Protein AF-A0A1F0N6X6-F1 (afdb_monomer)

Secondary structure (DSSP, 8-state):
----GGGSHHHHHHHHHHHHHHTT-GGGTSS-HHHHHHHHHHHHHHHHHHHHHHHHHHHHHHHHHHHHHHHTT---HHHHHHHHHHHHHHHHHHS---SSHHHHHHHHHHHHHHTHHHHHHHHHHHHHHHHHHHHHHHHHHHHH--

pLDDT: mean 88.47, std 8.14, range [41.19, 96.12]

Radius of gyration: 21.33 Å; Cα contacts (8 Å, |Δi|>4): 64; chains: 1; bounding box: 54×27×58 Å

Structure (mmCIF, N/CA/C/O backbone):
data_AF-A0A1F0N6X6-F1
#
_entry.id   AF-A0A1F0N6X6-F1
#
loop_
_atom_site.group_PDB
_atom_site.id
_atom_site.type_symbol
_atom_site.label_atom_id
_atom_site.label_alt_id
_atom_site.label_comp_id
_atom_site.label_asym_id
_atom_site.label_entity_id
_atom_site.label_seq_id
_atom_site.pdbx_PDB_ins_code
_atom_site.Cartn_x
_atom_site.Cartn_y
_atom_site.Cartn_z
_atom_site.occupancy
_atom_site.B_iso_or_equiv
_atom_site.auth_seq_id
_atom_site.auth_comp_id
_atom_site.auth_asym_id
_atom_site.auth_atom_id
_atom_site.pdbx_PDB_model_num
ATOM 1 N N . MET A 1 1 ? 8.952 -16.454 17.658 1.00 41.19 1 MET A N 1
ATOM 2 C CA . MET A 1 1 ? 9.271 -15.004 17.647 1.00 41.19 1 MET A CA 1
ATOM 3 C C . MET A 1 1 ? 7.972 -14.183 17.689 1.00 41.19 1 MET A C 1
ATOM 5 O O . MET A 1 1 ? 7.263 -14.133 16.690 1.00 41.19 1 MET A O 1
ATOM 9 N N . LYS A 1 2 ? 7.586 -13.594 18.835 1.00 48.34 2 LYS A N 1
ATOM 10 C CA . LYS A 1 2 ? 6.381 -12.736 18.931 1.00 48.34 2 LYS A CA 1
ATOM 11 C C . LYS A 1 2 ? 6.643 -11.425 18.173 1.00 48.34 2 LYS A C 1
ATOM 13 O O . LYS A 1 2 ? 7.298 -10.530 18.695 1.00 48.34 2 LYS A O 1
ATOM 18 N N . ARG A 1 3 ? 6.167 -11.309 16.927 1.00 63.66 3 ARG A N 1
ATOM 19 C CA . ARG A 1 3 ? 6.239 -10.053 16.157 1.00 63.66 3 ARG A CA 1
ATOM 20 C C . ARG A 1 3 ? 5.461 -8.965 16.903 1.00 63.66 3 ARG A C 1
ATOM 22 O O . ARG A 1 3 ? 4.288 -9.153 17.222 1.00 63.66 3 ARG A O 1
ATOM 29 N N . ASN A 1 4 ? 6.105 -7.836 17.195 1.00 76.81 4 ASN A N 1
ATOM 30 C CA . ASN A 1 4 ? 5.462 -6.721 17.888 1.00 76.81 4 ASN A CA 1
ATOM 31 C C . ASN A 1 4 ? 4.515 -5.986 16.923 1.00 76.81 4 ASN A C 1
ATOM 33 O O . ASN A 1 4 ? 4.930 -5.091 16.187 1.00 76.81 4 ASN A O 1
ATOM 37 N N . ILE A 1 5 ? 3.241 -6.392 16.921 1.00 77.38 5 ILE A N 1
ATOM 38 C CA . ILE A 1 5 ? 2.184 -5.882 16.026 1.00 77.38 5 ILE A CA 1
ATOM 39 C C . 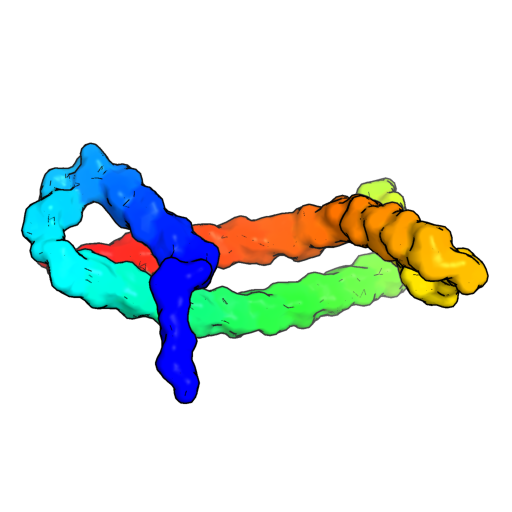ILE A 1 5 ? 2.053 -4.350 16.108 1.00 77.38 5 ILE A C 1
ATOM 41 O O . ILE A 1 5 ? 1.734 -3.704 15.112 1.00 77.38 5 ILE A O 1
ATOM 45 N N . LYS A 1 6 ? 2.403 -3.749 17.252 1.00 78.88 6 LYS A N 1
ATOM 46 C CA . LYS A 1 6 ? 2.324 -2.299 17.472 1.00 78.88 6 LYS A CA 1
ATOM 47 C C . LYS A 1 6 ? 3.259 -1.481 16.574 1.00 78.88 6 LYS A C 1
ATOM 49 O O . LYS A 1 6 ? 3.016 -0.298 16.351 1.00 78.88 6 LYS A O 1
ATOM 54 N N . LYS A 1 7 ? 4.328 -2.093 16.047 1.00 81.06 7 LYS A N 1
ATOM 55 C CA . LYS A 1 7 ? 5.279 -1.420 15.147 1.00 81.06 7 LYS A CA 1
ATOM 56 C C . LYS A 1 7 ? 4.786 -1.333 13.698 1.00 81.06 7 LYS A C 1
ATOM 58 O O . LYS A 1 7 ? 5.350 -0.568 12.925 1.00 81.06 7 LYS A O 1
ATOM 63 N N . TYR A 1 8 ? 3.755 -2.088 13.321 1.00 84.44 8 TYR A N 1
ATOM 64 C CA . TYR A 1 8 ? 3.288 -2.129 11.937 1.00 84.44 8 TYR A CA 1
ATOM 65 C C . TYR A 1 8 ? 2.472 -0.888 11.575 1.00 84.44 8 TYR A C 1
ATOM 67 O O . TYR A 1 8 ? 1.670 -0.399 12.373 1.00 84.44 8 TYR A O 1
ATOM 75 N N . TYR A 1 9 ? 2.627 -0.439 10.326 1.00 88.00 9 TYR A N 1
ATOM 76 C CA . TYR A 1 9 ? 1.877 0.685 9.762 1.00 88.00 9 TYR A CA 1
ATOM 77 C C . TYR A 1 9 ? 0.364 0.524 9.955 1.00 88.00 9 TYR A C 1
ATOM 79 O O . TYR A 1 9 ? -0.298 1.441 10.436 1.00 88.00 9 TYR A O 1
ATOM 87 N N . LEU A 1 10 ? -0.168 -0.672 9.678 1.00 90.00 10 LEU A N 1
ATOM 88 C CA . LEU A 1 10 ? -1.598 -0.949 9.795 1.00 90.00 10 LEU A CA 1
ATOM 89 C C . LEU A 1 10 ? -2.123 -0.736 11.221 1.00 90.00 10 LEU A C 1
ATOM 91 O O . LEU A 1 10 ? -3.187 -0.155 11.391 1.00 90.00 10 LEU A O 1
ATOM 95 N N . TYR A 1 11 ? -1.369 -1.141 12.248 1.00 91.38 11 TYR A N 1
ATOM 96 C CA . TYR A 1 11 ? -1.771 -0.914 13.638 1.00 91.38 11 TYR A CA 1
ATOM 97 C C . TYR A 1 11 ? -1.848 0.585 13.952 1.00 91.38 11 TYR A C 1
ATOM 99 O O . TYR A 1 11 ? -2.853 1.050 14.483 1.00 91.38 11 TYR A O 1
ATOM 107 N N . ARG A 1 12 ? -0.819 1.358 13.572 1.00 91.50 12 ARG A N 1
ATOM 108 C CA . ARG A 1 12 ? -0.797 2.820 13.766 1.00 91.50 12 ARG A CA 1
ATOM 109 C C . ARG A 1 12 ? -1.949 3.507 13.033 1.00 91.50 12 ARG A C 1
ATOM 111 O O . ARG A 1 12 ? -2.611 4.368 13.606 1.00 91.50 12 ARG A O 1
ATOM 118 N N . PHE A 1 13 ? -2.226 3.079 11.802 1.00 92.12 13 PHE A N 1
ATOM 119 C CA . PHE A 1 13 ? -3.376 3.546 11.037 1.00 92.12 13 PHE A CA 1
ATOM 120 C C . PHE A 1 13 ? -4.693 3.273 11.777 1.00 92.12 13 PHE A C 1
ATOM 122 O O . PHE A 1 13 ? -5.509 4.180 11.927 1.00 92.12 13 PHE A O 1
ATOM 129 N N . LEU A 1 14 ? -4.896 2.061 12.303 1.00 91.81 14 LEU A N 1
ATOM 130 C CA . LEU A 1 14 ? -6.116 1.719 13.039 1.00 91.81 14 LEU A CA 1
ATOM 131 C C . LEU A 1 14 ? -6.252 2.474 14.366 1.00 91.81 14 LEU A C 1
ATOM 133 O O . LEU A 1 14 ? -7.364 2.875 14.701 1.00 91.81 14 LEU A O 1
ATOM 137 N N . VAL A 1 15 ? -5.153 2.721 15.087 1.00 93.06 15 VAL A N 1
ATOM 138 C CA . VAL A 1 15 ? -5.148 3.563 16.299 1.00 93.06 15 VAL A CA 1
ATOM 139 C C . VAL A 1 15 ? -5.668 4.961 15.973 1.00 93.06 15 VAL A C 1
ATOM 141 O O . VAL A 1 15 ? -6.626 5.413 16.601 1.00 93.06 15 VAL A O 1
ATOM 144 N N . TYR A 1 16 ? -5.091 5.598 14.951 1.00 91.88 16 TYR A N 1
ATOM 145 C CA . TYR A 1 16 ? -5.503 6.925 14.493 1.00 91.88 16 TYR A CA 1
ATOM 146 C C . TYR A 1 16 ? -6.971 6.944 14.044 1.00 91.88 16 TYR A C 1
ATOM 148 O O . TYR A 1 16 ? -7.741 7.842 14.386 1.00 91.88 16 TYR A O 1
ATOM 156 N N . ARG A 1 17 ? -7.405 5.922 13.294 1.00 91.62 17 ARG A N 1
ATOM 157 C CA . ARG A 1 17 ? -8.800 5.807 12.847 1.00 91.62 17 ARG A CA 1
ATOM 158 C C . ARG A 1 17 ? -9.770 5.616 14.005 1.00 91.62 17 ARG A C 1
ATOM 160 O O . ARG A 1 17 ? -10.846 6.206 13.968 1.00 91.62 17 ARG A O 1
ATOM 167 N N . PHE A 1 18 ? -9.406 4.824 15.009 1.00 89.88 18 PHE A N 1
ATOM 168 C CA . PHE A 1 18 ? -10.214 4.641 16.209 1.00 89.88 18 PHE A CA 1
ATOM 169 C C . PHE A 1 18 ? -10.348 5.954 16.977 1.00 89.88 18 PHE A C 1
ATOM 171 O O . PHE A 1 18 ? -11.458 6.342 17.305 1.00 89.88 18 PHE A O 1
ATOM 178 N N . GLU A 1 19 ? -9.249 6.677 17.188 1.00 89.88 19 GLU A N 1
ATOM 179 C CA . GLU A 1 19 ? -9.262 7.977 17.867 1.00 89.88 19 GLU A CA 1
ATOM 180 C C . GLU A 1 19 ? -10.171 8.984 17.154 1.00 89.88 19 GLU A C 1
ATOM 182 O O . GLU A 1 19 ? -11.050 9.584 17.771 1.00 89.88 19 GLU A O 1
ATOM 187 N N . LYS A 1 20 ? -10.074 9.062 15.822 1.00 89.44 20 LYS A N 1
ATOM 188 C CA . LYS A 1 20 ? -10.966 9.891 15.003 1.00 89.44 20 LYS A CA 1
ATOM 189 C C . LYS A 1 20 ? -12.443 9.488 15.118 1.00 89.44 20 LYS A C 1
ATOM 191 O O . LYS A 1 20 ? -13.315 10.347 14.995 1.00 89.44 20 LYS A O 1
ATOM 196 N N . LEU A 1 21 ? -12.744 8.203 15.321 1.00 87.38 21 LEU A N 1
ATOM 197 C CA . LEU A 1 21 ? -14.108 7.722 15.575 1.00 87.38 21 LEU A CA 1
ATOM 198 C C . LEU A 1 21 ? -14.566 8.044 17.005 1.00 87.38 21 LEU A C 1
ATOM 200 O O . LEU A 1 21 ? -15.716 8.435 17.184 1.00 87.38 21 LEU A O 1
ATOM 204 N N . SER A 1 22 ? -13.682 7.943 17.998 1.00 84.19 22 SER A N 1
ATOM 205 C CA . SER A 1 22 ? -13.966 8.296 19.394 1.00 84.19 22 SER A CA 1
ATOM 206 C C . SER A 1 22 ? -14.227 9.786 19.588 1.00 84.19 22 SER A C 1
ATOM 208 O O . SER A 1 22 ? -15.078 10.149 20.392 1.00 84.19 22 SER A O 1
ATOM 210 N N . CYS A 1 23 ? -13.579 10.667 18.821 1.00 84.44 23 CYS A N 1
ATOM 211 C CA . CYS A 1 23 ? -13.916 12.095 18.829 1.00 84.44 23 CYS A CA 1
ATOM 212 C C . CYS A 1 23 ? -15.362 12.369 18.390 1.00 84.44 23 CYS A C 1
ATOM 214 O O . CYS A 1 23 ? -15.928 13.377 18.794 1.00 84.44 23 CYS A O 1
ATOM 216 N N . LYS A 1 24 ? -15.950 11.488 17.571 1.00 85.25 24 LYS A N 1
ATOM 217 C CA . LYS A 1 24 ? -17.320 11.631 17.059 1.00 85.25 24 LYS A CA 1
ATOM 218 C C . LYS A 1 24 ? -18.371 10.905 17.899 1.00 85.25 24 LYS A C 1
ATOM 220 O O . LYS A 1 24 ? -19.533 11.274 17.830 1.00 85.25 24 LYS A O 1
ATOM 225 N N . ASN A 1 25 ? -17.979 9.874 18.651 1.00 81.88 25 ASN A N 1
ATOM 226 C CA . ASN A 1 25 ? -18.886 9.017 19.413 1.00 81.88 25 ASN A CA 1
ATOM 227 C C . ASN A 1 25 ? -18.399 8.884 20.858 1.00 81.88 25 ASN A C 1
ATOM 229 O O . ASN A 1 25 ? -17.427 8.177 21.124 1.00 81.88 25 ASN A O 1
ATOM 233 N N . GLU A 1 26 ? -19.120 9.493 21.794 1.00 77.62 26 GLU A N 1
ATOM 234 C CA . GLU A 1 26 ? -18.746 9.548 23.214 1.00 77.62 26 GLU A CA 1
ATOM 235 C C . GLU A 1 26 ? -18.667 8.161 23.870 1.00 77.62 26 GLU A C 1
ATOM 237 O O . GLU A 1 26 ? -17.677 7.841 24.521 1.00 77.62 26 GLU A O 1
ATOM 242 N N . SER A 1 27 ? -19.585 7.254 23.524 1.00 76.69 27 SER A N 1
ATOM 243 C CA . SER A 1 27 ? -19.537 5.839 23.944 1.00 76.69 27 SER A CA 1
ATOM 244 C C . SER A 1 27 ? -18.241 5.087 23.589 1.00 76.69 27 SER A C 1
ATOM 246 O O . SER A 1 27 ? -17.924 4.079 24.209 1.00 76.69 27 SER A O 1
ATOM 248 N N . LEU A 1 28 ? -17.474 5.542 22.586 1.00 77.62 28 LEU A N 1
ATOM 249 C CA . LEU A 1 28 ? -16.183 4.933 22.242 1.00 77.62 28 LEU A CA 1
ATOM 250 C C . LEU A 1 28 ? -15.030 5.487 23.090 1.00 77.62 28 LEU A C 1
ATOM 252 O O . LEU A 1 28 ? -13.952 4.891 23.088 1.00 77.62 28 LEU A O 1
ATOM 256 N N . LYS A 1 29 ? -15.220 6.625 23.771 1.00 76.75 29 LYS A N 1
ATOM 257 C CA . LYS A 1 29 ? -14.264 7.177 24.745 1.00 76.75 29 LYS A CA 1
ATOM 258 C C . LYS A 1 29 ? -14.362 6.463 26.092 1.00 76.75 29 LYS A C 1
ATOM 260 O O . LYS A 1 29 ? -13.346 6.301 26.755 1.00 76.75 29 LYS A O 1
ATOM 265 N N . GLU A 1 30 ? -15.554 5.995 26.451 1.00 80.00 30 GLU A N 1
ATOM 266 C CA . GLU A 1 30 ? -15.821 5.276 27.706 1.00 80.00 30 GLU A CA 1
ATOM 267 C C . GLU A 1 30 ? -15.255 3.844 27.723 1.00 80.00 30 GLU A C 1
ATOM 269 O O . GLU A 1 30 ? -15.151 3.209 28.775 1.00 80.00 30 GLU A O 1
ATOM 274 N N . ILE A 1 31 ? -14.844 3.316 26.565 1.00 81.19 31 ILE A N 1
ATOM 275 C CA . ILE A 1 31 ? -14.225 1.992 26.471 1.00 81.19 31 ILE A CA 1
ATOM 276 C C . ILE A 1 31 ? -12.894 1.994 27.231 1.00 81.19 31 ILE A C 1
ATOM 278 O O . ILE A 1 31 ? -11.957 2.713 26.877 1.00 81.19 31 ILE A O 1
ATOM 282 N N . LYS A 1 32 ? -12.779 1.104 28.229 1.00 83.81 32 LYS A N 1
ATOM 283 C CA . LYS A 1 32 ? -11.542 0.900 28.998 1.00 83.81 32 LYS A CA 1
ATOM 284 C C . LYS A 1 32 ? -10.328 0.706 28.070 1.00 83.81 32 LYS A C 1
ATOM 286 O O . LYS A 1 32 ? -10.426 -0.048 27.093 1.00 83.81 32 LYS A O 1
ATOM 291 N N . PRO A 1 33 ? -9.161 1.289 28.401 1.00 83.38 33 PRO A N 1
ATOM 292 C CA . PRO A 1 33 ? -7.975 1.255 27.542 1.00 83.38 33 PRO A CA 1
ATOM 293 C C . PRO A 1 33 ? -7.525 -0.174 27.201 1.00 83.38 33 PRO A C 1
ATOM 295 O O . PRO A 1 33 ? -7.144 -0.449 26.064 1.00 83.38 33 PRO A O 1
ATOM 298 N N . GLU A 1 34 ? -7.668 -1.112 28.139 1.00 84.50 34 GLU A N 1
ATOM 299 C CA . GLU A 1 34 ? -7.349 -2.529 27.928 1.00 84.50 34 GLU A CA 1
ATOM 300 C C . GLU A 1 34 ? -8.238 -3.195 26.868 1.00 84.50 34 GLU A C 1
ATOM 302 O O . GLU A 1 34 ? -7.752 -3.947 26.020 1.00 84.50 34 GLU A O 1
ATOM 307 N N . LYS A 1 35 ? -9.550 -2.917 26.887 1.00 85.81 35 LYS A N 1
ATOM 308 C CA . LYS A 1 35 ? -10.493 -3.448 25.889 1.00 85.81 35 LYS A CA 1
ATOM 309 C C . LYS A 1 35 ? -10.224 -2.836 24.517 1.00 85.81 35 LYS A C 1
ATOM 311 O O . LYS A 1 35 ? -10.168 -3.558 23.524 1.00 85.81 35 LYS A O 1
ATOM 316 N N . ARG A 1 36 ? -9.967 -1.524 24.466 1.00 85.88 36 ARG A N 1
ATOM 317 C CA . ARG A 1 36 ? -9.583 -0.813 23.237 1.00 85.88 36 ARG A CA 1
ATOM 318 C C . ARG A 1 36 ? -8.352 -1.442 22.585 1.00 85.88 36 ARG A C 1
ATOM 320 O O . ARG A 1 36 ? -8.352 -1.680 21.378 1.00 85.88 36 ARG A O 1
ATOM 327 N N . GLU A 1 37 ? -7.311 -1.725 23.366 1.00 88.94 37 GLU A N 1
ATOM 328 C CA . GLU A 1 37 ? -6.092 -2.341 22.841 1.00 88.94 37 GLU A CA 1
ATOM 329 C C . GLU A 1 37 ? -6.360 -3.739 22.263 1.00 88.94 37 GLU A C 1
ATOM 331 O O . GLU A 1 37 ? -5.892 -4.046 21.162 1.00 88.94 37 GLU A O 1
ATOM 336 N N . LYS A 1 38 ? -7.160 -4.567 22.951 1.00 89.12 38 LYS A N 1
ATOM 337 C CA . LYS A 1 38 ? -7.558 -5.894 22.450 1.00 89.12 38 LYS A CA 1
ATOM 338 C C . LYS A 1 38 ? -8.288 -5.796 21.107 1.00 89.12 38 LYS A C 1
ATOM 340 O O . LYS A 1 38 ? -7.895 -6.487 20.165 1.00 89.12 38 LYS A O 1
ATOM 345 N N . ILE A 1 39 ? -9.261 -4.889 20.990 1.00 88.69 39 ILE A N 1
ATOM 346 C CA . ILE A 1 39 ? -10.011 -4.641 19.747 1.00 88.69 39 ILE A CA 1
ATOM 347 C C . ILE A 1 39 ? -9.064 -4.243 18.611 1.00 88.69 39 ILE A C 1
ATOM 349 O O . ILE A 1 39 ? -9.144 -4.791 17.512 1.00 88.69 39 ILE A O 1
ATOM 353 N N . LEU A 1 40 ? -8.136 -3.316 18.863 1.00 90.25 40 LEU A N 1
ATOM 354 C CA . LEU A 1 40 ? -7.183 -2.845 17.854 1.00 90.25 40 LEU A CA 1
ATOM 355 C C . LEU A 1 40 ? -6.222 -3.948 17.400 1.00 90.25 40 LEU A C 1
ATOM 357 O O . LEU A 1 40 ? -5.960 -4.087 16.201 1.00 90.25 40 LEU A O 1
ATOM 361 N N . LEU A 1 41 ? -5.708 -4.754 18.330 1.00 91.12 41 LEU A N 1
ATOM 362 C CA . LEU A 1 41 ? -4.832 -5.881 18.010 1.00 91.12 41 LEU A CA 1
ATOM 363 C C . LEU A 1 41 ? -5.560 -6.939 17.181 1.00 91.12 41 LEU A C 1
ATOM 365 O O . LEU A 1 41 ? -5.017 -7.434 16.191 1.00 91.12 41 LEU A O 1
ATOM 369 N N . GLU A 1 42 ? -6.790 -7.274 17.558 1.00 91.88 42 GLU A N 1
ATOM 370 C CA . GLU A 1 42 ? -7.585 -8.269 16.851 1.00 91.88 42 GLU A CA 1
ATOM 371 C C . GLU A 1 42 ? -8.019 -7.776 15.464 1.00 91.88 42 GLU A C 1
ATOM 373 O O . GLU A 1 42 ? -7.903 -8.511 14.476 1.00 91.88 42 GLU A O 1
ATOM 378 N N . ALA A 1 43 ? -8.429 -6.509 15.360 1.00 92.44 43 ALA A N 1
ATOM 379 C CA . ALA A 1 43 ? -8.734 -5.865 14.090 1.00 92.44 43 ALA A CA 1
ATOM 380 C C . ALA A 1 43 ? -7.505 -5.837 13.174 1.00 92.44 43 ALA A C 1
ATOM 382 O O . ALA A 1 43 ? -7.619 -6.162 11.993 1.00 92.44 43 ALA A O 1
ATOM 383 N N . THR A 1 44 ? -6.317 -5.540 13.712 1.00 93.19 44 THR A N 1
ATOM 384 C CA . THR A 1 44 ? -5.064 -5.556 12.939 1.00 93.19 44 THR A CA 1
ATOM 385 C C . THR A 1 44 ? -4.759 -6.955 12.412 1.00 93.19 44 THR A C 1
ATOM 387 O O . THR A 1 44 ? -4.497 -7.108 11.223 1.00 93.19 44 THR A O 1
ATOM 390 N N . ARG A 1 45 ? -4.833 -7.990 13.261 1.00 91.88 45 ARG A N 1
ATOM 391 C CA . ARG A 1 45 ? -4.568 -9.384 12.855 1.00 91.88 45 ARG A CA 1
ATOM 392 C C . ARG A 1 45 ? -5.547 -9.868 11.791 1.00 91.88 45 ARG A C 1
ATOM 394 O O . ARG A 1 45 ? -5.138 -10.490 10.816 1.00 91.88 45 ARG A O 1
ATOM 401 N N . THR A 1 46 ? -6.831 -9.579 11.981 1.00 93.12 46 THR A N 1
ATOM 402 C CA . THR A 1 46 ? -7.886 -9.961 11.034 1.00 93.12 46 THR A CA 1
ATOM 403 C C . THR A 1 46 ? -7.681 -9.253 9.700 1.00 93.12 46 THR A C 1
ATOM 405 O O . THR A 1 46 ? -7.681 -9.896 8.655 1.00 93.12 46 THR A O 1
ATOM 408 N N . SER A 1 47 ? -7.402 -7.948 9.740 1.00 93.38 47 SER A N 1
ATOM 409 C CA . SER A 1 47 ? -7.102 -7.161 8.543 1.00 93.38 47 SER A CA 1
ATOM 410 C C . SER A 1 47 ? -5.870 -7.695 7.817 1.00 93.38 47 SER A C 1
ATOM 412 O O . SER A 1 47 ? -5.930 -7.869 6.612 1.00 93.38 47 SER A O 1
ATOM 414 N N . GLN A 1 48 ? -4.783 -8.028 8.524 1.00 93.12 48 GLN A N 1
ATOM 415 C CA . GLN A 1 48 ? -3.572 -8.601 7.918 1.00 93.12 48 GLN A CA 1
ATOM 416 C C . GLN A 1 48 ? -3.849 -9.909 7.174 1.00 93.12 48 GLN A C 1
ATOM 418 O O . GLN A 1 48 ? -3.337 -10.092 6.075 1.00 93.12 48 GLN A O 1
ATOM 423 N N . LYS A 1 49 ? -4.665 -10.804 7.746 1.00 94.19 49 LYS A N 1
ATOM 424 C CA . LYS A 1 49 ? -5.054 -12.054 7.077 1.00 94.19 49 LYS A CA 1
ATOM 425 C C . LYS A 1 49 ? -5.843 -11.780 5.797 1.00 94.19 49 LYS A C 1
ATOM 427 O O . LYS A 1 49 ? -5.524 -12.348 4.761 1.00 94.19 49 LYS A O 1
ATOM 432 N N . ILE A 1 50 ? -6.830 -10.884 5.865 1.00 94.06 50 ILE A N 1
ATOM 433 C CA . ILE A 1 50 ? -7.648 -10.505 4.703 1.00 94.06 50 ILE A CA 1
ATOM 434 C C . ILE A 1 50 ? -6.779 -9.842 3.629 1.00 94.06 50 ILE A C 1
ATOM 436 O O . ILE A 1 50 ? -6.845 -10.225 2.469 1.00 94.06 50 ILE A O 1
ATOM 440 N N . ILE A 1 51 ? -5.927 -8.891 4.018 1.00 94.62 51 ILE A N 1
ATOM 441 C CA . ILE A 1 51 ? -5.004 -8.184 3.123 1.00 94.62 51 ILE A CA 1
ATOM 442 C C . ILE A 1 51 ? -4.037 -9.153 2.447 1.00 94.62 51 ILE A C 1
ATOM 444 O O . ILE A 1 51 ? -3.747 -8.972 1.275 1.00 94.62 51 ILE A O 1
ATOM 448 N N . LEU A 1 52 ? -3.540 -10.172 3.152 1.00 94.81 52 LEU A N 1
ATOM 449 C CA . LEU A 1 52 ? -2.643 -11.164 2.560 1.00 94.81 52 LEU A CA 1
ATOM 450 C C . LEU A 1 52 ? -3.347 -11.949 1.449 1.00 94.81 52 LEU A C 1
ATOM 452 O O . LEU A 1 52 ? -2.803 -12.070 0.356 1.00 94.81 52 LEU A O 1
ATOM 456 N N . VAL A 1 53 ? -4.569 -12.424 1.705 1.00 95.88 53 VAL A N 1
ATOM 457 C CA . VAL A 1 53 ? -5.370 -13.139 0.698 1.00 95.88 53 VAL A CA 1
ATOM 458 C C . VAL A 1 53 ? -5.697 -12.22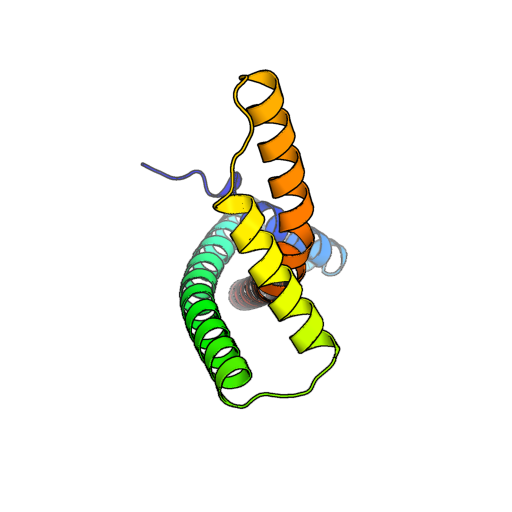5 -0.486 1.00 95.88 53 VAL A C 1
ATOM 460 O O . VAL A 1 53 ? -5.481 -12.604 -1.634 1.00 95.88 53 VAL A O 1
ATOM 463 N N . LEU A 1 54 ? -6.154 -10.999 -0.214 1.00 94.88 54 LEU A N 1
ATOM 464 C CA . LEU A 1 54 ? -6.449 -10.015 -1.256 1.00 94.88 54 LEU A CA 1
ATOM 465 C C . LEU A 1 54 ? -5.202 -9.590 -2.031 1.00 94.88 54 LEU A C 1
ATOM 467 O O . LEU A 1 54 ? -5.310 -9.326 -3.216 1.00 94.88 54 LEU A O 1
ATOM 471 N N . GLY A 1 55 ? -4.034 -9.529 -1.392 1.00 94.38 55 GLY A N 1
ATOM 472 C CA . GLY A 1 55 ? -2.770 -9.184 -2.039 1.00 94.38 55 GLY A CA 1
ATOM 473 C C . GLY A 1 55 ? -2.328 -10.245 -3.031 1.00 94.38 55 GLY A C 1
ATOM 474 O O . GLY A 1 55 ? -1.958 -9.908 -4.148 1.00 94.38 55 GLY A O 1
ATOM 475 N N . ILE A 1 56 ? -2.449 -11.522 -2.664 1.00 95.75 56 ILE A N 1
ATOM 476 C CA . ILE A 1 56 ? -2.192 -12.631 -3.590 1.00 95.75 56 ILE A CA 1
ATOM 477 C C . ILE A 1 56 ? -3.152 -12.547 -4.782 1.00 95.75 56 ILE A C 1
ATOM 479 O O . ILE A 1 56 ? -2.713 -12.577 -5.929 1.00 95.75 56 ILE A O 1
ATOM 483 N N . LEU A 1 57 ? -4.451 -12.377 -4.517 1.00 96.12 57 LEU A N 1
ATOM 484 C CA . LEU A 1 57 ? -5.457 -12.245 -5.571 1.00 96.12 57 LEU A CA 1
ATOM 485 C C . LEU A 1 57 ? -5.189 -11.031 -6.473 1.00 96.12 57 LEU A C 1
ATOM 487 O O . LEU A 1 57 ? -5.291 -11.137 -7.690 1.00 96.12 57 LEU A O 1
ATOM 491 N N . TYR A 1 58 ? -4.817 -9.896 -5.884 1.00 94.56 58 TYR A N 1
ATOM 492 C CA . TYR A 1 58 ? -4.498 -8.665 -6.599 1.00 94.56 58 TYR A CA 1
ATOM 493 C C . TYR A 1 58 ? -3.333 -8.871 -7.564 1.00 94.56 58 TYR A C 1
ATOM 495 O O . TYR A 1 58 ? -3.435 -8.463 -8.715 1.00 94.56 58 TYR A O 1
ATOM 503 N N . VAL A 1 59 ? -2.259 -9.536 -7.129 1.00 94.00 59 VAL A N 1
ATOM 504 C CA . VAL A 1 59 ? -1.117 -9.839 -8.002 1.00 94.00 59 VAL A CA 1
ATOM 505 C C . VAL A 1 59 ? -1.558 -10.710 -9.177 1.00 94.00 59 VAL A C 1
ATOM 507 O O . VAL A 1 59 ? -1.304 -10.342 -10.316 1.00 9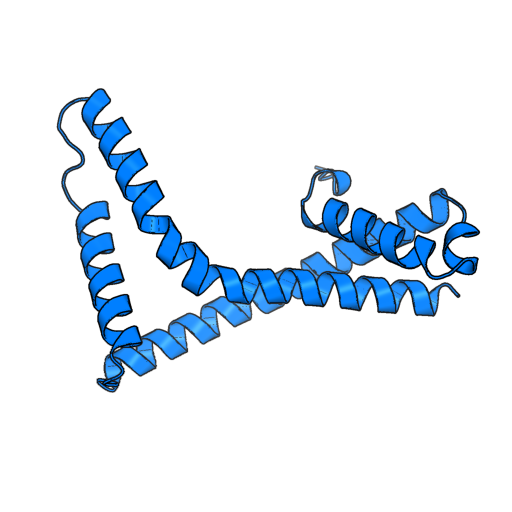4.00 59 VAL A O 1
ATOM 510 N N . PHE A 1 60 ? -2.288 -11.805 -8.933 1.00 95.12 60 PHE A N 1
ATOM 511 C CA . PHE A 1 60 ? -2.758 -12.675 -10.019 1.00 95.12 60 PHE A CA 1
ATOM 512 C C . PHE A 1 60 ? -3.665 -11.950 -11.017 1.00 95.12 60 PHE A C 1
ATOM 514 O O . PHE A 1 60 ? -3.496 -12.111 -12.227 1.00 95.12 60 PHE A O 1
ATOM 521 N N . LEU A 1 61 ? -4.608 -11.143 -10.526 1.00 93.94 61 LEU A N 1
ATOM 522 C CA . LEU A 1 61 ? -5.520 -10.385 -11.380 1.00 93.94 61 LEU A CA 1
ATOM 523 C C . LEU A 1 61 ? -4.778 -9.333 -12.203 1.00 93.94 61 LEU A C 1
ATOM 525 O O . LEU A 1 61 ? -4.989 -9.276 -13.410 1.00 93.94 61 LEU A O 1
ATOM 529 N N . ASN A 1 62 ? -3.887 -8.550 -11.587 1.00 90.75 62 ASN A N 1
ATOM 530 C CA . ASN A 1 62 ? -3.116 -7.538 -12.313 1.00 90.75 62 ASN A CA 1
ATOM 531 C C . ASN A 1 62 ? -2.170 -8.177 -13.327 1.00 90.75 62 ASN A C 1
ATOM 533 O O . ASN A 1 62 ? -2.140 -7.737 -14.468 1.00 90.75 62 ASN A O 1
ATOM 537 N N . SER A 1 63 ? -1.468 -9.260 -12.977 1.00 90.38 63 SER A N 1
ATOM 538 C CA . SER A 1 63 ? -0.608 -9.966 -13.933 1.00 90.38 63 SER A CA 1
ATOM 539 C C . SER A 1 63 ? -1.401 -10.517 -15.119 1.00 90.38 63 SER A C 1
ATOM 541 O O . SER A 1 63 ? -0.995 -10.332 -16.263 1.00 90.38 63 SER A O 1
ATOM 543 N N . THR A 1 64 ? -2.552 -11.149 -14.869 1.00 92.38 64 THR A N 1
ATOM 544 C CA . THR A 1 64 ? -3.411 -11.680 -15.942 1.00 92.38 64 THR A CA 1
ATOM 545 C C . THR A 1 64 ? -3.943 -10.555 -16.827 1.00 92.38 64 THR A C 1
ATOM 547 O O . THR A 1 64 ? -3.909 -10.664 -18.049 1.00 92.38 64 THR A O 1
ATOM 550 N N . MET A 1 65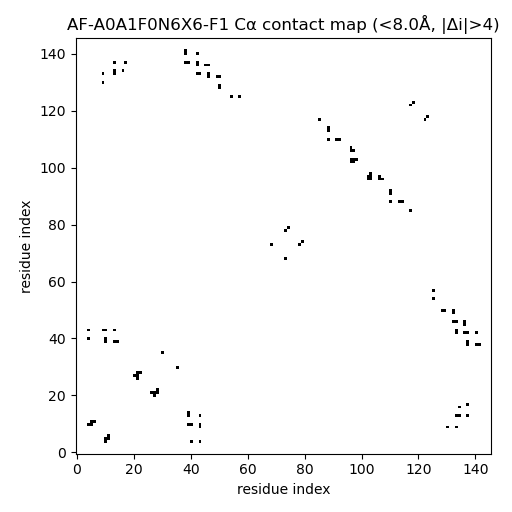 ? -4.397 -9.459 -16.216 1.00 89.44 65 MET A N 1
ATOM 551 C CA . MET A 1 65 ? -4.897 -8.280 -16.920 1.00 89.44 65 MET A CA 1
ATOM 552 C C . MET A 1 65 ? -3.802 -7.632 -17.771 1.00 89.44 65 MET A C 1
ATOM 554 O O . MET A 1 65 ? -4.038 -7.356 -18.941 1.00 89.44 65 MET A O 1
ATOM 558 N N . PHE A 1 66 ? -2.591 -7.481 -17.239 1.00 86.31 66 PHE A N 1
ATOM 559 C CA . PHE A 1 66 ? -1.458 -6.914 -17.965 1.00 86.31 66 PHE A CA 1
ATOM 560 C C . PHE A 1 66 ? -1.045 -7.780 -19.164 1.00 86.31 66 PHE A C 1
ATOM 562 O O . PHE A 1 66 ? -0.857 -7.265 -20.265 1.00 86.31 66 PHE A O 1
ATOM 569 N N . ILE A 1 67 ? -0.971 -9.107 -18.985 1.00 88.19 67 ILE A N 1
ATOM 570 C CA . ILE A 1 67 ? -0.702 -10.053 -20.081 1.00 88.19 67 ILE A CA 1
ATOM 571 C C . ILE A 1 67 ? -1.794 -9.955 -21.148 1.00 88.19 67 ILE A C 1
ATOM 573 O O . ILE A 1 67 ? -1.487 -9.846 -22.332 1.00 88.19 67 ILE A O 1
ATOM 577 N N . TYR A 1 68 ? -3.063 -9.958 -20.738 1.00 89.62 68 TYR A N 1
ATOM 578 C CA . TYR A 1 68 ? -4.195 -9.839 -21.653 1.00 89.62 68 TYR A CA 1
ATOM 579 C C . TYR A 1 68 ? -4.139 -8.537 -22.459 1.00 89.62 68 TYR A C 1
ATOM 581 O O . TYR A 1 68 ? -4.305 -8.556 -23.676 1.00 89.62 68 TYR A O 1
ATOM 589 N N . LEU A 1 69 ? -3.876 -7.412 -21.795 1.00 85.56 69 LEU A N 1
ATOM 590 C CA . LEU A 1 69 ? -3.767 -6.106 -22.437 1.00 85.56 69 LEU A CA 1
ATOM 591 C C . LEU A 1 69 ? -2.630 -6.053 -23.463 1.00 85.56 69 LEU A C 1
ATOM 593 O O . LEU A 1 69 ? -2.816 -5.490 -24.539 1.00 85.56 69 LEU A O 1
ATOM 597 N N . ARG A 1 70 ? -1.488 -6.678 -23.154 1.00 83.38 70 ARG A N 1
ATOM 598 C CA . ARG A 1 70 ? -0.335 -6.758 -24.059 1.00 83.38 70 ARG A CA 1
ATOM 599 C C . ARG A 1 70 ? -0.590 -7.680 -25.257 1.00 83.38 70 ARG A C 1
ATOM 601 O O . ARG A 1 70 ? -0.148 -7.363 -26.348 1.00 83.38 70 ARG A O 1
ATOM 608 N N . LEU A 1 71 ? -1.297 -8.799 -25.078 1.00 86.94 71 LEU A N 1
ATOM 609 C CA . LEU A 1 71 ? -1.579 -9.750 -26.167 1.00 86.94 71 LEU A CA 1
ATOM 610 C C . LEU A 1 71 ? -2.619 -9.249 -27.178 1.00 86.94 71 LEU A C 1
ATOM 612 O O . LEU A 1 71 ? -2.627 -9.715 -28.311 1.00 86.94 71 LEU A O 1
ATOM 616 N N . ASN A 1 72 ? -3.515 -8.350 -26.768 1.00 84.75 72 ASN A N 1
ATOM 617 C CA . ASN A 1 72 ? -4.606 -7.860 -27.615 1.00 84.75 72 ASN A CA 1
ATOM 618 C C . ASN A 1 72 ? -4.321 -6.488 -28.253 1.00 84.75 72 ASN A C 1
ATOM 620 O O . ASN A 1 72 ? -5.265 -5.846 -28.709 1.00 84.75 72 ASN A O 1
ATOM 624 N N . ASP A 1 73 ? -3.066 -6.016 -28.237 1.00 76.19 73 ASP A N 1
ATOM 625 C CA . ASP A 1 73 ? -2.640 -4.713 -28.782 1.00 76.19 73 ASP A CA 1
ATOM 626 C C . ASP A 1 73 ? -3.601 -3.566 -28.429 1.00 76.19 73 ASP A C 1
ATOM 628 O O . ASP A 1 73 ? -4.008 -2.759 -29.270 1.00 76.19 73 ASP A O 1
ATOM 632 N N . PHE A 1 74 ? -4.014 -3.505 -27.160 1.00 77.69 74 PHE A N 1
ATOM 633 C CA . PHE A 1 74 ? -5.014 -2.539 -26.724 1.00 77.69 74 PHE A CA 1
ATOM 634 C C . PHE A 1 74 ? -4.472 -1.107 -26.865 1.00 77.69 74 PHE A C 1
ATOM 636 O O . PHE A 1 74 ? -3.630 -0.665 -26.083 1.00 77.69 74 PHE A O 1
ATOM 643 N N . GLN A 1 75 ? -4.968 -0.364 -27.860 1.00 73.62 75 GLN A N 1
ATOM 644 C CA . GLN A 1 75 ? -4.464 0.966 -28.222 1.00 73.62 75 GLN A CA 1
ATOM 645 C C . GLN A 1 75 ? -5.005 2.074 -27.310 1.00 73.62 75 GLN A C 1
ATOM 647 O O . GLN A 1 75 ? -5.737 2.969 -27.734 1.00 73.62 75 GLN A O 1
ATOM 652 N N . ASN A 1 76 ? -4.652 2.019 -26.027 1.00 84.88 76 ASN A N 1
ATOM 653 C CA . ASN A 1 76 ? -4.877 3.120 -25.100 1.00 84.88 76 ASN A CA 1
ATOM 654 C C . ASN A 1 76 ? -3.566 3.898 -24.887 1.00 84.88 76 ASN A C 1
ATOM 656 O O . ASN A 1 76 ? -2.612 3.308 -24.384 1.00 84.88 76 ASN A O 1
ATOM 660 N N . PRO A 1 77 ? -3.517 5.215 -25.172 1.00 88.38 77 PRO A N 1
ATOM 661 C CA . PRO A 1 77 ? -2.290 6.006 -25.051 1.00 88.38 77 PRO A CA 1
ATOM 662 C C . PRO A 1 77 ? -1.612 5.940 -23.675 1.00 88.38 77 PRO A C 1
ATOM 664 O O . PRO A 1 77 ? -0.387 5.956 -23.597 1.00 88.38 77 PRO A O 1
ATOM 667 N N . LEU A 1 78 ? -2.387 5.842 -22.586 1.00 87.12 78 LEU A N 1
ATOM 668 C CA . LEU A 1 78 ? -1.836 5.719 -21.232 1.00 87.12 78 LEU A CA 1
ATOM 669 C C . LEU A 1 78 ? -1.227 4.340 -20.993 1.00 87.12 78 LEU A C 1
ATOM 671 O O . LEU A 1 78 ? -0.179 4.237 -20.362 1.00 87.12 78 LEU A O 1
ATOM 675 N N . LEU A 1 79 ? -1.876 3.288 -21.493 1.00 86.62 79 LEU A N 1
ATOM 676 C CA . LEU A 1 79 ? -1.358 1.928 -21.394 1.00 86.62 79 LEU A CA 1
ATOM 677 C C . LEU A 1 79 ? -0.076 1.774 -22.215 1.00 86.62 79 LEU A C 1
ATOM 679 O O . LEU A 1 79 ? 0.894 1.235 -21.698 1.00 86.62 79 LEU A O 1
ATOM 683 N N . THR A 1 80 ? -0.055 2.273 -23.454 1.00 88.81 80 THR A N 1
ATOM 684 C CA . THR A 1 80 ? 1.136 2.237 -24.314 1.00 88.81 80 THR A CA 1
ATOM 685 C C . THR A 1 80 ? 2.297 2.972 -23.656 1.00 88.81 80 THR A C 1
ATOM 687 O O . THR A 1 80 ? 3.353 2.381 -23.469 1.00 88.81 80 THR A O 1
ATOM 690 N N . TRP A 1 81 ? 2.071 4.205 -23.186 1.00 91.25 81 TRP A N 1
ATOM 691 C CA . TRP A 1 81 ? 3.081 4.953 -22.434 1.00 91.25 81 TRP A CA 1
ATOM 692 C C . TRP A 1 81 ? 3.602 4.171 -21.222 1.00 91.25 81 TRP A C 1
ATOM 694 O O . TRP A 1 81 ? 4.805 4.148 -20.970 1.00 91.25 81 TRP A O 1
ATOM 704 N N . PHE A 1 82 ? 2.708 3.528 -20.466 1.00 90.06 82 PHE A N 1
ATOM 705 C CA . PHE A 1 82 ? 3.099 2.772 -19.283 1.00 90.06 82 PHE A CA 1
ATOM 706 C C . PHE A 1 82 ? 3.912 1.526 -19.645 1.00 90.06 82 PHE A C 1
ATOM 708 O O . PHE A 1 82 ? 4.922 1.260 -19.003 1.00 90.06 82 PHE A O 1
ATOM 715 N N . ILE A 1 83 ? 3.522 0.793 -20.690 1.00 88.94 83 ILE A N 1
ATOM 716 C CA . ILE A 1 83 ? 4.268 -0.366 -21.192 1.00 88.94 83 ILE A CA 1
ATOM 717 C C . ILE A 1 83 ? 5.664 0.059 -21.659 1.00 88.94 83 ILE A C 1
ATOM 719 O O . ILE A 1 83 ? 6.645 -0.523 -21.201 1.00 88.94 83 ILE A O 1
ATOM 723 N N . ASP A 1 84 ? 5.760 1.113 -22.472 1.00 91.06 84 ASP A N 1
ATOM 724 C CA . ASP A 1 84 ? 7.041 1.649 -22.946 1.00 91.06 84 ASP A CA 1
ATOM 725 C C . ASP A 1 84 ? 7.929 2.082 -21.772 1.00 91.06 84 ASP A C 1
ATOM 727 O O . ASP A 1 84 ? 9.140 1.848 -21.763 1.00 91.06 84 ASP A O 1
A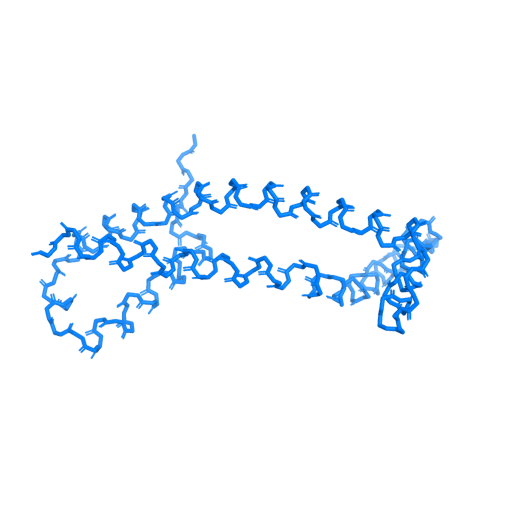TOM 731 N N . TYR A 1 85 ? 7.326 2.675 -20.736 1.00 93.12 85 TYR A N 1
ATOM 732 C CA . TYR A 1 85 ? 8.027 3.056 -19.516 1.00 93.12 85 TYR A CA 1
ATOM 733 C C . TYR A 1 85 ? 8.561 1.845 -18.744 1.00 93.12 85 TYR A C 1
ATOM 735 O O . TYR A 1 85 ? 9.703 1.873 -18.280 1.00 93.12 85 TYR A O 1
ATOM 743 N N . ILE A 1 86 ? 7.764 0.778 -18.613 1.00 91.38 86 ILE A N 1
ATOM 744 C CA . ILE A 1 86 ? 8.186 -0.480 -17.983 1.00 91.38 86 ILE A CA 1
ATOM 745 C C . ILE A 1 86 ? 9.333 -1.118 -18.767 1.00 91.38 86 ILE A C 1
ATOM 747 O O . ILE A 1 86 ? 10.315 -1.540 -18.155 1.00 91.38 86 ILE A O 1
ATOM 751 N N . ASP A 1 87 ? 9.244 -1.162 -20.095 1.00 91.69 87 ASP A N 1
ATOM 752 C CA . ASP A 1 87 ? 10.272 -1.774 -20.937 1.00 91.69 87 ASP A CA 1
ATOM 753 C C . ASP A 1 87 ? 11.582 -0.957 -20.887 1.00 91.69 87 ASP A C 1
ATOM 755 O O . ASP A 1 87 ? 12.661 -1.523 -20.679 1.00 91.69 87 ASP A O 1
ATOM 759 N N . TYR A 1 88 ? 11.499 0.380 -20.932 1.00 93.81 88 TYR A N 1
ATOM 760 C CA . TYR A 1 88 ? 12.634 1.279 -20.680 1.00 93.81 88 TYR A CA 1
ATOM 761 C C . TYR A 1 88 ? 13.268 1.038 -19.303 1.00 93.81 88 TYR A C 1
ATOM 763 O O . TYR A 1 88 ? 14.488 0.899 -19.174 1.00 93.81 88 TYR A O 1
ATOM 771 N N . PHE A 1 89 ? 12.440 0.956 -18.261 1.00 93.56 89 PHE A N 1
ATOM 772 C CA . PHE A 1 89 ? 12.894 0.733 -16.894 1.00 93.56 89 PHE A CA 1
ATOM 773 C C . PHE A 1 89 ? 13.550 -0.646 -16.719 1.00 93.56 89 PHE A C 1
ATOM 775 O O . PHE A 1 89 ? 14.574 -0.767 -16.041 1.00 93.56 89 PHE A O 1
ATOM 782 N N . GLY A 1 90 ? 13.021 -1.676 -17.383 1.00 91.94 90 GLY A N 1
ATOM 783 C CA . GLY A 1 90 ? 13.634 -2.999 -17.463 1.00 91.94 90 GLY A CA 1
ATOM 784 C C . GLY A 1 90 ? 15.021 -2.954 -18.107 1.00 91.94 90 GLY A C 1
ATOM 785 O O . GLY A 1 90 ? 15.953 -3.585 -17.603 1.00 91.94 90 GLY A O 1
ATOM 786 N N . GLY A 1 91 ? 15.191 -2.152 -19.162 1.00 92.94 91 GLY A N 1
ATOM 787 C CA . GLY A 1 91 ? 16.497 -1.876 -19.766 1.00 92.94 91 GLY A CA 1
ATOM 788 C C . GLY A 1 91 ? 17.482 -1.222 -18.791 1.00 92.94 91 GLY A C 1
ATOM 789 O O . GLY A 1 91 ? 18.631 -1.647 -18.706 1.00 92.94 91 GLY A O 1
ATOM 790 N N . LEU A 1 92 ? 17.034 -0.246 -17.995 1.00 91.88 92 LEU A N 1
ATOM 791 C CA . LEU A 1 92 ? 17.872 0.407 -16.979 1.00 91.88 92 LEU A CA 1
ATOM 792 C C . LEU A 1 92 ? 18.323 -0.548 -15.868 1.00 91.88 92 LEU A C 1
ATOM 794 O O . LEU A 1 92 ? 19.477 -0.494 -15.445 1.00 91.88 92 LEU A O 1
ATOM 798 N N . ILE A 1 93 ? 17.428 -1.415 -15.387 1.00 91.81 93 ILE A N 1
ATOM 799 C CA . ILE A 1 93 ? 17.764 -2.395 -14.345 1.00 91.81 93 ILE A CA 1
ATOM 800 C C . ILE A 1 93 ? 18.794 -3.400 -14.861 1.00 91.81 93 ILE A C 1
ATOM 802 O O . ILE A 1 93 ? 19.743 -3.711 -14.143 1.00 91.81 93 ILE A O 1
ATOM 806 N N . ASN A 1 94 ? 18.617 -3.891 -16.089 1.00 91.12 94 ASN A N 1
ATOM 807 C CA . ASN A 1 94 ? 19.470 -4.929 -16.671 1.00 91.12 94 ASN A CA 1
ATOM 808 C C . ASN A 1 94 ? 20.740 -4.383 -17.351 1.00 91.12 94 ASN A C 1
ATOM 810 O O . ASN A 1 94 ? 21.594 -5.167 -17.760 1.00 91.12 94 ASN A O 1
ATOM 814 N N . GLY A 1 95 ? 20.864 -3.061 -17.493 1.00 89.56 95 GLY A N 1
ATOM 815 C CA . GLY A 1 95 ? 22.014 -2.396 -18.103 1.00 89.56 95 GLY A CA 1
ATOM 816 C C . GLY A 1 95 ? 23.225 -2.261 -17.175 1.00 89.56 95 GLY A C 1
ATOM 817 O O . GLY A 1 95 ? 23.260 -2.777 -16.058 1.00 89.56 95 GLY A O 1
ATOM 818 N N . GLU A 1 96 ? 24.245 -1.527 -17.626 1.00 87.38 96 GLU A N 1
ATOM 819 C CA . GLU A 1 96 ? 25.440 -1.249 -16.825 1.00 87.38 96 GLU A CA 1
ATOM 820 C C . GLU A 1 96 ? 25.207 -0.129 -15.803 1.00 87.38 96 GLU A C 1
ATOM 822 O O . GLU A 1 96 ? 24.746 0.961 -16.131 1.00 87.38 96 GLU A O 1
ATOM 827 N N . TRP A 1 97 ? 25.587 -0.362 -14.543 1.00 90.81 97 TRP A N 1
ATOM 828 C CA . TRP A 1 97 ? 25.372 0.602 -13.448 1.00 90.81 97 TRP A CA 1
ATOM 829 C C . TRP A 1 97 ? 26.602 1.482 -13.174 1.00 90.81 97 TRP A C 1
ATOM 831 O O . TRP A 1 97 ? 26.638 2.228 -12.189 1.00 90.81 97 TRP A O 1
ATOM 841 N N . GLY A 1 98 ? 27.609 1.398 -14.045 1.00 86.69 98 GLY A N 1
ATOM 842 C CA . GLY A 1 98 ? 28.894 2.080 -13.934 1.00 86.69 98 GLY A CA 1
ATOM 843 C C . GLY A 1 98 ? 29.982 1.246 -13.250 1.00 86.69 98 GLY A C 1
ATOM 844 O O . GLY A 1 98 ? 29.721 0.363 -12.427 1.00 86.69 98 GLY A O 1
ATOM 845 N N . GLY A 1 99 ? 31.236 1.544 -13.594 1.00 87.31 99 GLY A N 1
ATOM 846 C CA . GLY A 1 99 ? 32.404 0.789 -13.130 1.00 87.31 99 GLY A CA 1
ATOM 847 C C . GLY A 1 99 ? 32.820 1.097 -11.688 1.00 87.31 99 GLY A C 1
ATOM 848 O O . GLY A 1 99 ? 33.295 0.213 -10.978 1.00 87.31 99 GLY A O 1
ATOM 849 N N . SER A 1 100 ? 32.604 2.328 -11.213 1.00 93.50 100 SER A N 1
ATOM 850 C CA . SER A 1 100 ? 33.016 2.750 -9.864 1.00 93.50 100 SER A CA 1
ATOM 851 C C . SER A 1 100 ? 31.908 2.616 -8.813 1.00 93.50 100 SER A C 1
ATOM 853 O O . SER A 1 100 ? 30.716 2.706 -9.102 1.00 93.50 100 SER A O 1
ATOM 855 N N . TRP A 1 101 ? 32.297 2.484 -7.541 1.00 90.50 101 TRP A N 1
ATOM 856 C CA . TRP A 1 101 ? 31.361 2.405 -6.410 1.00 90.50 101 TRP A CA 1
ATOM 857 C C . TRP A 1 101 ? 30.434 3.626 -6.296 1.00 90.50 101 TRP A C 1
ATOM 859 O O . TRP A 1 101 ? 29.252 3.494 -5.977 1.00 90.50 101 TRP A O 1
ATOM 869 N N . ARG A 1 102 ? 30.957 4.826 -6.582 1.00 91.81 102 ARG A N 1
ATOM 870 C CA . ARG A 1 102 ? 30.175 6.071 -6.555 1.00 91.81 102 ARG A CA 1
ATOM 871 C C . ARG A 1 102 ? 29.137 6.101 -7.677 1.00 91.81 102 ARG A C 1
ATOM 873 O O . ARG A 1 102 ? 28.002 6.490 -7.419 1.00 91.81 102 ARG A O 1
ATOM 880 N N . GLN A 1 103 ? 29.505 5.651 -8.877 1.00 90.75 103 GLN A N 1
ATOM 881 C CA . GLN A 1 103 ? 28.573 5.534 -10.000 1.00 90.7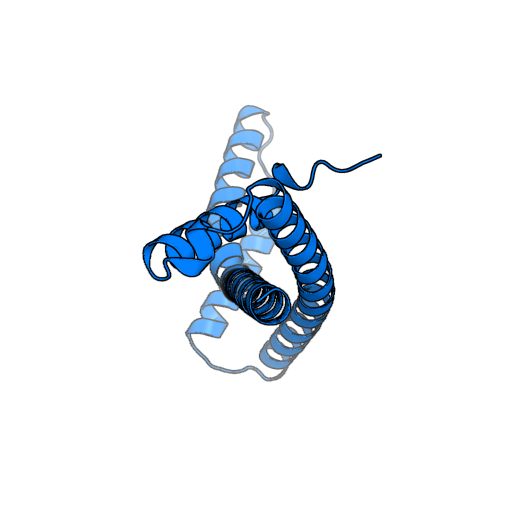5 103 GLN A CA 1
ATOM 882 C C . GLN A 1 103 ? 27.473 4.516 -9.696 1.00 90.75 103 GLN A C 1
ATOM 884 O O . GLN A 1 103 ? 26.307 4.862 -9.814 1.00 90.75 103 GLN A O 1
ATOM 889 N N . LYS A 1 104 ? 27.812 3.335 -9.162 1.00 91.38 104 LYS A N 1
ATOM 890 C CA . LYS A 1 104 ? 26.813 2.322 -8.774 1.00 91.38 104 LYS A CA 1
ATOM 891 C C . LYS A 1 104 ? 25.776 2.856 -7.784 1.00 91.38 104 LYS A C 1
ATOM 893 O O . LYS A 1 104 ? 24.585 2.604 -7.942 1.00 91.38 104 LYS A O 1
ATOM 898 N N . LYS A 1 105 ? 26.209 3.636 -6.785 1.00 92.62 105 LYS A N 1
ATOM 899 C CA . LYS A 1 105 ? 25.296 4.293 -5.831 1.00 92.62 105 LYS A CA 1
ATOM 900 C C . LYS A 1 105 ? 24.377 5.316 -6.502 1.00 92.62 105 LYS A C 1
ATOM 902 O O . LYS A 1 105 ? 23.199 5.371 -6.162 1.00 92.62 105 LYS A O 1
ATOM 907 N N . ALA A 1 106 ? 24.909 6.117 -7.424 1.00 92.94 106 ALA A N 1
ATOM 908 C CA . ALA A 1 106 ? 24.127 7.106 -8.160 1.00 92.94 106 ALA A CA 1
ATOM 909 C C . ALA A 1 106 ? 23.097 6.435 -9.084 1.00 92.94 106 ALA A C 1
ATOM 911 O O . ALA A 1 106 ? 21.922 6.795 -9.043 1.00 92.94 106 ALA A O 1
ATOM 912 N N . SER A 1 107 ? 23.512 5.409 -9.832 1.00 93.38 107 SER A N 1
ATOM 913 C CA . SER A 1 107 ? 22.644 4.610 -10.703 1.00 93.38 107 SER A CA 1
ATOM 914 C C . SER A 1 107 ? 21.515 3.951 -9.914 1.00 93.38 107 SER A C 1
ATOM 916 O O . SER A 1 107 ? 20.356 4.058 -10.297 1.00 93.38 107 SER A O 1
ATOM 918 N N . PHE A 1 108 ? 21.819 3.358 -8.754 1.00 93.38 108 PHE A N 1
ATOM 919 C CA . PHE A 1 108 ? 20.797 2.783 -7.877 1.00 93.38 108 PHE A CA 1
ATOM 920 C C . PHE A 1 108 ? 19.759 3.821 -7.425 1.00 93.38 108 PHE A C 1
ATOM 922 O O . PHE A 1 108 ? 18.561 3.559 -7.476 1.00 93.38 108 PHE A O 1
ATOM 929 N N . LEU A 1 109 ? 20.205 5.008 -7.001 1.00 94.56 109 LEU A N 1
ATOM 930 C CA . LEU A 1 109 ? 19.312 6.098 -6.595 1.00 94.56 109 LEU A CA 1
ATOM 931 C C . LEU A 1 109 ? 18.415 6.567 -7.746 1.00 94.56 109 LEU A C 1
ATOM 933 O O . LEU A 1 109 ? 17.222 6.784 -7.543 1.00 94.56 109 LEU A O 1
ATOM 937 N N . MET A 1 110 ? 18.975 6.685 -8.949 1.00 93.81 110 MET A N 1
ATOM 938 C CA . MET A 1 110 ? 18.226 7.042 -10.152 1.00 93.81 110 MET A CA 1
ATOM 939 C C . MET A 1 110 ? 17.166 5.986 -10.486 1.00 93.81 110 MET A C 1
ATOM 941 O O . MET A 1 110 ? 16.007 6.333 -10.693 1.00 93.81 110 MET A O 1
ATOM 945 N N . ILE A 1 111 ? 17.532 4.701 -10.463 1.00 94.44 111 ILE A N 1
ATOM 946 C CA . ILE A 1 111 ? 16.598 3.588 -10.676 1.00 94.44 111 ILE A CA 1
ATOM 947 C C . ILE A 1 111 ? 15.496 3.611 -9.610 1.00 94.44 111 ILE A C 1
ATOM 949 O O . ILE A 1 111 ? 14.323 3.477 -9.937 1.00 94.44 111 ILE A O 1
ATOM 953 N N . ALA A 1 112 ? 15.832 3.847 -8.341 1.00 93.75 112 ALA A N 1
ATOM 954 C CA . ALA A 1 112 ? 14.838 3.933 -7.273 1.00 93.75 112 ALA A CA 1
ATOM 955 C C . ALA A 1 112 ? 13.842 5.090 -7.479 1.00 93.75 112 ALA A C 1
ATOM 957 O O . ALA A 1 112 ? 12.653 4.924 -7.214 1.00 93.75 112 ALA A O 1
ATOM 958 N N . LEU A 1 113 ? 14.302 6.245 -7.973 1.00 94.12 113 LEU A N 1
ATOM 959 C CA . LEU A 1 113 ? 13.436 7.381 -8.304 1.00 94.12 113 LEU A CA 1
ATOM 960 C C . LEU A 1 113 ? 12.528 7.078 -9.501 1.00 94.12 113 LEU A C 1
ATOM 962 O O . LEU A 1 113 ? 11.333 7.360 -9.446 1.00 94.12 113 LEU A O 1
ATOM 966 N N . LEU A 1 114 ? 13.073 6.458 -10.549 1.00 94.50 114 LEU A N 1
ATOM 967 C CA . LEU A 1 114 ? 12.314 6.042 -11.732 1.00 94.50 114 LEU A CA 1
ATOM 968 C C . LEU A 1 114 ? 11.367 4.863 -11.446 1.00 94.50 114 LEU A C 1
ATOM 970 O O . LEU A 1 114 ? 10.397 4.658 -12.159 1.00 94.50 114 LEU A O 1
ATOM 974 N N . ALA A 1 115 ? 11.569 4.114 -10.363 1.00 94.56 115 ALA A N 1
ATOM 975 C CA . ALA A 1 115 ? 10.617 3.089 -9.940 1.00 94.56 115 ALA A CA 1
ATOM 976 C C . ALA A 1 115 ? 9.331 3.682 -9.334 1.00 94.56 115 ALA A C 1
ATOM 978 O O . ALA A 1 115 ? 8.309 2.996 -9.267 1.00 94.56 115 ALA A O 1
ATOM 979 N N . LEU A 1 116 ? 9.360 4.934 -8.854 1.00 92.69 116 LEU A N 1
ATOM 980 C CA . LEU A 1 116 ? 8.245 5.524 -8.103 1.00 92.69 116 LEU A CA 1
ATOM 981 C C . LEU A 1 116 ? 6.920 5.539 -8.880 1.00 92.69 116 LEU A C 1
ATOM 983 O O . LEU A 1 116 ? 5.920 5.128 -8.289 1.00 92.69 116 LEU A O 1
ATOM 987 N N . PRO A 1 117 ? 6.861 5.942 -10.166 1.00 90.56 117 PRO A N 1
ATOM 988 C CA . PRO A 1 117 ? 5.616 5.905 -10.931 1.00 90.56 117 PRO A CA 1
ATOM 989 C C . PRO A 1 117 ? 5.014 4.500 -11.004 1.00 90.56 117 PRO A C 1
ATOM 991 O O . PRO A 1 117 ? 3.811 4.350 -10.814 1.00 90.56 117 PRO A O 1
ATOM 994 N N . ILE A 1 118 ? 5.847 3.468 -11.174 1.00 91.94 118 ILE A N 1
ATOM 995 C CA . ILE A 1 118 ? 5.410 2.064 -11.215 1.00 91.94 118 ILE A CA 1
ATOM 996 C C . ILE A 1 118 ? 4.788 1.678 -9.875 1.00 91.94 118 ILE A C 1
ATOM 998 O O . ILE A 1 118 ? 3.671 1.176 -9.825 1.00 91.94 118 ILE A O 1
ATOM 1002 N N . VAL A 1 119 ? 5.476 1.975 -8.770 1.00 91.31 119 VAL A N 1
ATOM 1003 C CA . VAL A 1 119 ? 4.982 1.674 -7.418 1.00 91.31 119 VAL A CA 1
ATOM 1004 C C . VAL A 1 119 ? 3.679 2.414 -7.115 1.00 91.31 119 VAL A C 1
ATOM 1006 O O . VAL A 1 119 ? 2.807 1.865 -6.444 1.00 91.31 119 VAL A O 1
ATOM 1009 N N . VAL A 1 120 ? 3.518 3.647 -7.593 1.00 92.12 120 VAL A N 1
ATOM 1010 C CA . VAL A 1 120 ? 2.292 4.428 -7.388 1.00 92.12 120 VAL A CA 1
ATOM 1011 C C . VAL A 1 120 ? 1.136 3.875 -8.221 1.00 92.12 120 VAL A C 1
ATOM 1013 O O . VAL A 1 120 ? 0.047 3.701 -7.678 1.00 92.12 120 VAL A O 1
ATOM 1016 N N . ILE A 1 121 ? 1.362 3.575 -9.501 1.00 90.81 121 ILE A N 1
ATOM 1017 C CA . ILE A 1 121 ? 0.325 3.083 -10.419 1.00 90.81 121 ILE A CA 1
ATOM 1018 C C . ILE A 1 121 ? -0.114 1.666 -10.030 1.00 90.81 121 ILE A C 1
ATOM 1020 O O . ILE A 1 121 ? -1.306 1.421 -9.866 1.00 90.81 121 ILE A O 1
ATOM 1024 N N . GLU A 1 122 ? 0.835 0.759 -9.794 1.00 89.88 122 GLU A N 1
ATOM 1025 C CA . GLU A 1 122 ? 0.552 -0.646 -9.470 1.00 89.88 122 GLU A CA 1
ATOM 1026 C C . GLU A 1 122 ? 0.231 -0.851 -7.987 1.00 89.88 122 GLU A C 1
ATOM 1028 O O . GLU A 1 122 ? -0.673 -1.599 -7.616 1.00 89.88 122 GLU A O 1
ATOM 1033 N N . GLY A 1 123 ? 0.972 -0.192 -7.096 1.00 91.12 123 GLY A N 1
ATOM 1034 C CA . GLY A 1 123 ? 0.843 -0.371 -5.650 1.00 91.12 123 GLY A CA 1
ATOM 1035 C C . GLY A 1 123 ? -0.207 0.532 -5.006 1.00 91.12 123 GLY A C 1
ATOM 1036 O O . GLY A 1 123 ? -0.774 0.167 -3.973 1.00 91.12 123 GLY A O 1
ATOM 1037 N N . GLY A 1 124 ? -0.501 1.692 -5.597 1.00 92.62 124 GLY A N 1
ATOM 1038 C CA . GLY A 1 124 ? -1.470 2.661 -5.080 1.00 92.62 124 GLY A CA 1
ATOM 1039 C C . GLY A 1 124 ? -2.879 2.087 -4.903 1.00 92.62 124 GLY A C 1
ATOM 1040 O O . GLY A 1 124 ? -3.428 2.191 -3.799 1.00 92.62 124 GLY A O 1
ATOM 1041 N N . PRO A 1 125 ? -3.469 1.427 -5.918 1.00 92.88 125 PRO A N 1
ATOM 1042 C CA . PRO A 1 125 ? -4.792 0.821 -5.788 1.00 92.88 125 PRO A CA 1
ATOM 1043 C C . PRO A 1 125 ? -4.833 -0.250 -4.690 1.00 92.88 125 PRO A C 1
ATOM 1045 O O . PRO A 1 125 ? -5.757 -0.272 -3.870 1.00 92.88 125 PRO A O 1
ATOM 1048 N N . PHE A 1 126 ? -3.794 -1.085 -4.592 1.00 94.06 126 PHE A N 1
ATOM 1049 C CA . PHE A 1 126 ? -3.691 -2.068 -3.514 1.00 94.06 126 PHE A CA 1
ATOM 1050 C C . PHE A 1 126 ? -3.572 -1.411 -2.134 1.00 94.06 126 PHE A C 1
ATOM 1052 O O . PHE A 1 126 ? -4.218 -1.834 -1.173 1.00 94.06 126 PHE A O 1
ATOM 1059 N N . PHE A 1 127 ? -2.797 -0.334 -2.020 1.00 93.12 127 PHE A N 1
ATOM 1060 C CA . PHE A 1 127 ? -2.684 0.422 -0.780 1.00 93.12 127 PHE A CA 1
ATOM 1061 C C . PHE A 1 127 ? -4.038 0.999 -0.334 1.00 93.12 127 PHE A C 1
ATOM 1063 O O . PHE A 1 127 ? -4.385 0.914 0.846 1.00 93.12 127 PHE A O 1
ATOM 1070 N N . LEU A 1 128 ? -4.858 1.505 -1.260 1.00 94.00 128 LEU A N 1
ATOM 1071 C CA . LEU A 1 128 ? -6.223 1.940 -0.946 1.00 94.00 128 LEU A CA 1
ATOM 1072 C C . LEU A 1 128 ? -7.084 0.783 -0.419 1.00 94.00 128 LEU A C 1
ATOM 1074 O O . LEU A 1 128 ? -7.777 0.953 0.590 1.00 94.00 128 LEU A O 1
ATOM 1078 N N . LEU A 1 129 ? -6.996 -0.406 -1.025 1.00 93.81 129 LEU A N 1
ATOM 1079 C CA . LEU A 1 129 ? -7.685 -1.604 -0.528 1.00 93.81 129 LEU A CA 1
ATOM 1080 C C . LEU A 1 129 ? -7.267 -1.945 0.908 1.00 93.81 129 LEU A C 1
ATOM 1082 O O . LEU A 1 129 ? -8.126 -2.216 1.749 1.00 93.81 129 LEU A O 1
ATOM 1086 N N . VAL A 1 130 ? -5.973 -1.859 1.228 1.00 94.19 130 VAL A N 1
ATOM 1087 C CA . VAL A 1 130 ? -5.451 -2.068 2.590 1.00 94.19 130 VAL A CA 1
ATOM 1088 C C . VAL A 1 130 ? -6.112 -1.124 3.599 1.00 94.19 130 VAL A C 1
ATOM 1090 O O . VAL A 1 130 ? -6.569 -1.566 4.661 1.00 94.19 130 VAL A O 1
ATOM 1093 N N . LEU A 1 131 ? -6.206 0.167 3.270 1.00 94.38 131 LEU A N 1
ATOM 1094 C CA . LEU A 1 131 ? -6.833 1.168 4.138 1.00 94.38 131 LEU A CA 1
ATOM 1095 C C . LEU A 1 131 ? -8.338 0.913 4.318 1.00 94.38 131 LEU A C 1
ATOM 1097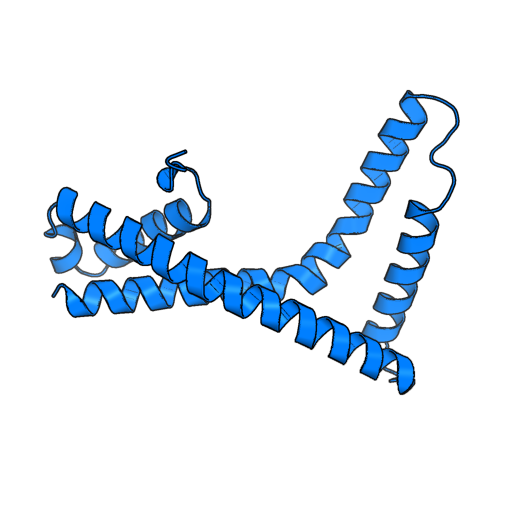 O O . LEU A 1 131 ? -8.859 1.024 5.435 1.00 94.38 131 LEU A O 1
ATOM 1101 N N . LEU A 1 132 ? -9.036 0.548 3.237 1.00 94.75 132 LEU A N 1
ATOM 1102 C CA . LEU A 1 132 ? -10.467 0.243 3.253 1.00 94.75 132 LEU A CA 1
ATOM 1103 C C . LEU A 1 132 ? -10.774 -0.989 4.107 1.00 94.75 132 LEU A C 1
ATOM 1105 O O . LEU A 1 132 ? -11.638 -0.915 4.986 1.00 94.75 132 LEU A O 1
ATOM 1109 N N . VAL A 1 133 ? -10.035 -2.084 3.909 1.00 94.94 133 VAL A N 1
ATOM 1110 C CA . VAL A 1 133 ? -10.182 -3.323 4.688 1.00 94.94 133 VAL A CA 1
ATOM 1111 C C . VAL A 1 133 ? -9.937 -3.050 6.165 1.00 94.94 133 VAL A C 1
ATOM 1113 O O . VAL A 1 133 ? -10.770 -3.415 6.995 1.00 94.94 133 VAL A O 1
ATOM 1116 N N . GLY A 1 134 ? -8.852 -2.348 6.505 1.00 93.06 134 GLY A N 1
ATOM 1117 C CA . GLY A 1 134 ? -8.556 -1.993 7.892 1.00 93.06 134 GLY A CA 1
ATOM 1118 C C . GLY A 1 134 ? -9.702 -1.218 8.550 1.00 93.06 134 GLY A C 1
ATOM 1119 O O . GLY A 1 134 ? -10.166 -1.567 9.638 1.00 93.06 134 GLY A O 1
ATOM 1120 N N . ASN A 1 135 ? -10.212 -0.191 7.868 1.00 93.75 135 ASN A N 1
ATOM 1121 C CA . ASN A 1 135 ? -11.323 0.619 8.364 1.00 93.75 135 ASN A CA 1
ATOM 1122 C C . ASN A 1 135 ? -12.633 -0.186 8.489 1.00 93.75 135 ASN A C 1
ATOM 1124 O O . ASN A 1 135 ? -13.380 0.006 9.450 1.00 93.75 135 ASN A O 1
ATOM 1128 N N . TRP A 1 136 ? -12.911 -1.093 7.550 1.00 94.44 136 TRP A N 1
ATOM 1129 C CA . TRP A 1 136 ? -14.086 -1.964 7.591 1.00 94.44 136 TRP A CA 1
ATOM 1130 C C . TRP A 1 136 ? -14.027 -2.959 8.755 1.00 94.44 136 TRP A C 1
ATOM 1132 O O . TRP A 1 136 ? -14.978 -3.037 9.539 1.00 94.44 136 TRP A O 1
ATOM 1142 N N . VAL A 1 137 ? -12.902 -3.662 8.926 1.00 94.75 137 VAL A N 1
ATOM 1143 C CA . VAL A 1 137 ? -12.699 -4.613 10.030 1.00 94.75 137 VAL A CA 1
ATOM 1144 C C . VAL A 1 137 ? -12.818 -3.908 11.379 1.00 94.75 137 VAL A C 1
ATOM 1146 O O . VAL A 1 137 ? -13.495 -4.416 12.273 1.00 94.75 137 VAL A O 1
ATOM 1149 N N . LEU A 1 138 ? -12.219 -2.721 11.522 1.00 92.75 138 LEU A N 1
ATOM 1150 C CA . LEU A 1 138 ? -12.298 -1.935 12.754 1.00 92.75 138 LEU A CA 1
ATOM 1151 C C . 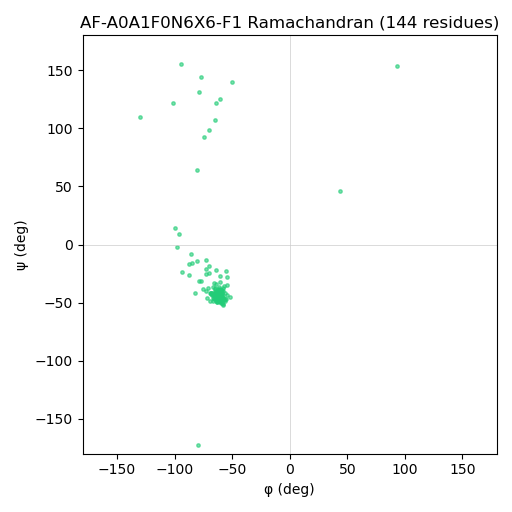LEU A 1 138 ? -13.748 -1.587 13.111 1.00 92.75 138 LEU A C 1
ATOM 1153 O O . LEU A 1 138 ? -14.189 -1.859 14.226 1.00 92.75 138 LEU A O 1
ATOM 1157 N N . LYS A 1 139 ? -14.518 -1.047 12.157 1.00 90.75 139 LYS A N 1
ATOM 1158 C CA . LYS A 1 139 ? -15.943 -0.737 12.362 1.00 90.75 139 LYS A CA 1
ATOM 1159 C C . LYS A 1 139 ? -16.765 -1.979 12.693 1.00 90.75 139 LYS A C 1
ATOM 1161 O O . LYS A 1 139 ? -17.685 -1.906 13.503 1.00 90.75 139 LYS A O 1
ATOM 1166 N N . ARG A 1 140 ? -16.459 -3.119 12.065 1.00 91.25 140 ARG A N 1
ATOM 1167 C CA . ARG A 1 140 ? -17.124 -4.391 12.357 1.00 91.25 140 ARG A CA 1
ATOM 1168 C C . ARG A 1 140 ? -16.861 -4.813 13.801 1.00 91.25 140 ARG A C 1
ATOM 1170 O O . ARG A 1 140 ? -17.819 -5.076 14.509 1.00 91.25 140 ARG A O 1
ATOM 1177 N N . LYS A 1 141 ? -15.603 -4.803 14.248 1.00 89.12 141 LYS A N 1
ATOM 1178 C CA . LYS A 1 141 ? -15.228 -5.179 15.619 1.00 89.12 141 LYS A CA 1
ATOM 1179 C C . LYS A 1 141 ? -15.841 -4.265 16.681 1.00 89.12 141 LYS A C 1
ATOM 1181 O O . LYS A 1 141 ? -16.374 -4.769 17.655 1.00 89.12 141 LYS A O 1
ATOM 1186 N N . ILE A 1 142 ? -15.859 -2.952 16.446 1.00 86.88 142 ILE A N 1
ATOM 1187 C CA . ILE A 1 142 ? -16.511 -1.989 17.350 1.00 86.88 142 ILE A CA 1
ATOM 1188 C C . ILE A 1 142 ? -18.011 -2.283 17.513 1.00 86.88 142 ILE A C 1
ATOM 1190 O O . ILE A 1 142 ? -18.531 -2.162 18.613 1.00 86.88 142 ILE A O 1
ATOM 1194 N N . ARG A 1 143 ? -18.710 -2.679 16.439 1.00 83.94 143 ARG A N 1
ATOM 1195 C CA . ARG A 1 143 ? -20.148 -2.999 16.496 1.00 83.94 143 ARG A CA 1
ATOM 1196 C C . ARG A 1 143 ? -20.482 -4.284 17.255 1.00 83.94 143 ARG A C 1
ATOM 1198 O O . ARG A 1 143 ? -21.614 -4.405 17.683 1.00 83.94 143 ARG A O 1
ATOM 1205 N N . PHE A 1 144 ? -19.553 -5.233 17.366 1.00 74.12 144 PHE A N 1
ATOM 1206 C CA . PHE A 1 144 ? -19.786 -6.494 18.086 1.00 74.12 144 PHE A CA 1
ATOM 1207 C C . PHE A 1 144 ? -19.472 -6.406 19.587 1.00 74.12 144 PHE A C 1
ATOM 1209 O O . PHE A 1 144 ? -19.880 -7.280 20.337 1.00 74.12 144 PHE A O 1
ATOM 1216 N N . GLU A 1 145 ? -18.725 -5.386 20.011 1.00 69.12 145 GLU A N 1
ATOM 1217 C CA . GLU A 1 145 ? -18.331 -5.154 21.412 1.00 69.12 145 GLU A CA 1
ATOM 121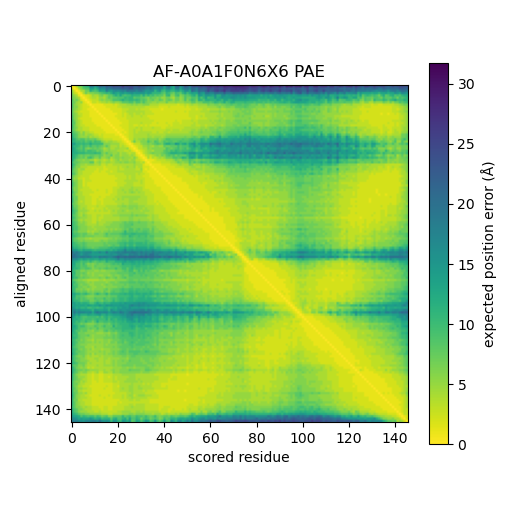8 C C . GLU A 1 145 ? -19.230 -4.125 22.123 1.00 69.12 145 GLU A C 1
ATOM 1220 O O . GLU A 1 145 ? -19.010 -3.821 23.296 1.00 69.12 145 GLU A O 1
ATOM 1225 N N . ARG A 1 146 ? -20.201 -3.559 21.400 1.00 57.75 146 ARG A N 1
ATOM 1226 C CA . ARG A 1 146 ? -21.211 -2.619 21.893 1.00 57.75 146 ARG A CA 1
ATOM 1227 C C . ARG A 1 146 ? -22.539 -3.344 22.022 1.00 57.75 146 ARG A C 1
ATOM 1229 O O . ARG A 1 146 ? -23.227 -3.075 23.023 1.00 57.75 146 ARG A O 1
#

Sequence (146 aa):
MKRNIKKYYLYRFLVYRFEKLSCKNESLKEIKPEKREKILLEATRTSQKIILVLGILYVFLNSTMFIYLRLNDFQNPLLTWFIDYIDYFGGLINGEWGGSWRQKKASFLMIALLALPIVVIEGGPFFLLVLLVGNWVLKRKIRFER

Solvent-accessible surface area (backbone atoms only — not comparable to full-atom values): 8227 Å² total; per-residue (Å²): 132,89,75,68,62,78,76,38,69,65,36,51,52,49,53,55,52,48,52,62,49,28,76,75,34,67,76,59,60,71,51,52,71,70,60,50,50,51,53,49,53,52,29,38,55,53,30,51,54,53,46,51,55,51,49,55,51,48,51,54,51,50,53,52,50,52,52,51,45,64,75,63,68,58,90,40,74,68,56,48,52,49,52,55,48,51,54,52,50,51,49,61,71,75,46,87,50,61,94,47,74,70,43,35,54,50,44,51,52,53,52,57,58,68,44,45,63,56,49,46,69,68,44,40,62,55,52,50,50,49,54,50,46,40,55,50,40,42,54,53,54,55,64,76,77,105

Mean predicted aligned error: 6.43 Å

Foldseek 3Di:
DPPPLCPDPLLVLLVVLLVVVCVVPVVSVPPDPVVVVVLSSVLSVVLVVVLVVVVVVLVVVVVVVLVVCVVVVPPDPVNVVVVVLVVVLVCLVPDDQDDDPVSVVVSVVVSVVSCVVVCCVSVVVSVVVSSVSSSVSSVVSVVVVD